Protein AF-W9QY81-F1 (afdb_monomer_lite)

Organism: NCBI:txid981085

InterPro domains:
  IPR041567 COI1, F-box [PF18511] (11-51)

Foldseek 3Di:
DDDPDPPDDPPDDDLVVLLVVLLVPPDVVVLVVQLPPDVSSVLSSLANPQDDDDPDPPPDDVVVNVVSYDPPRDDDPDDD

Radius of gyration: 15.04 Å; chains: 1; bounding box: 45×30×33 Å

Structure (mmCIF, N/CA/C/O backbone):
data_AF-W9QY81-F1
#
_entry.id   AF-W9QY81-F1
#
loop_
_atom_site.group_PDB
_atom_site.id
_atom_site.type_symbol
_atom_site.label_atom_id
_atom_site.label_alt_id
_atom_site.label_comp_id
_atom_site.label_asym_id
_atom_site.label_entity_id
_atom_site.label_seq_id
_atom_site.pdbx_PDB_ins_code
_atom_site.Cartn_x
_atom_site.Cartn_y
_atom_site.Cartn_z
_atom_site.occupancy
_atom_site.B_iso_or_equiv
_atom_site.auth_seq_id
_atom_site.auth_comp_id
_atom_site.auth_asym_id
_atom_site.auth_atom_id
_atom_site.pdbx_PDB_model_num
ATOM 1 N N . MET A 1 1 ? 23.533 22.030 -5.418 1.00 37.28 1 MET A N 1
ATOM 2 C CA . MET A 1 1 ? 24.119 20.706 -5.117 1.00 37.28 1 MET A CA 1
ATOM 3 C C . MET A 1 1 ? 23.073 19.681 -5.517 1.00 37.28 1 MET A C 1
ATOM 5 O O . MET A 1 1 ? 22.412 19.118 -4.658 1.00 37.28 1 MET A O 1
ATOM 9 N N . GLU A 1 2 ? 22.876 19.527 -6.822 1.00 50.00 2 GLU A N 1
ATOM 10 C CA . GLU A 1 2 ? 21.829 18.688 -7.411 1.00 50.00 2 GLU A CA 1
ATOM 11 C C . GLU A 1 2 ? 22.490 17.470 -8.076 1.00 50.00 2 GLU A C 1
ATOM 13 O O . GLU A 1 2 ? 23.67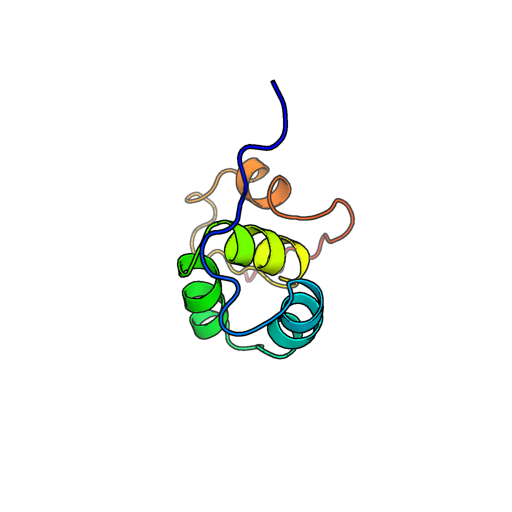6 17.508 -8.406 1.00 50.00 2 GLU A O 1
ATOM 18 N N . ASP A 1 3 ? 21.723 16.397 -8.249 1.00 38.88 3 ASP A N 1
ATOM 19 C CA . ASP A 1 3 ? 22.063 15.210 -9.045 1.00 38.88 3 ASP A CA 1
ATOM 20 C C . ASP A 1 3 ? 23.044 14.210 -8.421 1.00 38.88 3 ASP A C 1
ATOM 22 O O . ASP A 1 3 ? 23.958 13.677 -9.063 1.00 38.88 3 ASP A O 1
ATOM 26 N N . ARG A 1 4 ? 22.785 13.811 -7.168 1.00 48.94 4 ARG A N 1
ATOM 27 C CA . ARG A 1 4 ? 23.270 12.510 -6.686 1.00 48.94 4 ARG A CA 1
ATOM 28 C C . ARG A 1 4 ? 22.464 11.402 -7.361 1.00 48.94 4 ARG A C 1
ATOM 30 O O . ARG A 1 4 ? 21.526 10.875 -6.778 1.00 48.94 4 ARG A O 1
ATOM 37 N N . ARG A 1 5 ? 22.887 11.073 -8.589 1.00 49.16 5 ARG A N 1
ATOM 38 C 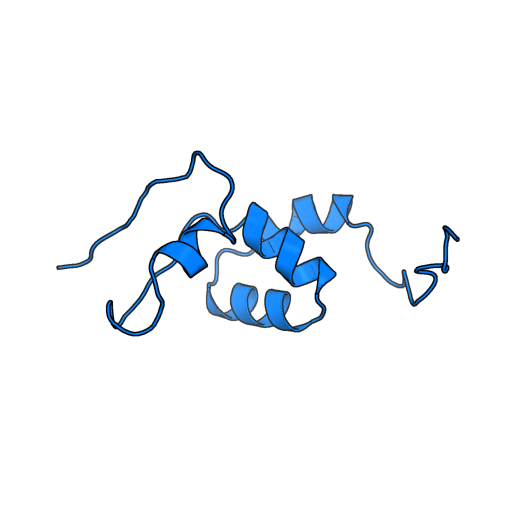CA . ARG A 1 5 ? 22.647 9.831 -9.341 1.00 49.16 5 ARG A CA 1
ATOM 39 C C . ARG A 1 5 ? 21.909 8.777 -8.513 1.00 49.16 5 ARG A C 1
ATOM 41 O O . ARG A 1 5 ? 22.540 7.946 -7.856 1.00 49.16 5 ARG A O 1
ATOM 48 N N . GLU A 1 6 ? 20.589 8.732 -8.654 1.00 52.41 6 GLU A N 1
ATOM 49 C CA . GLU A 1 6 ? 19.782 7.535 -8.399 1.00 52.41 6 GLU A CA 1
ATOM 50 C C . GLU A 1 6 ? 20.046 6.511 -9.520 1.00 52.41 6 GLU A C 1
ATOM 52 O O . GLU A 1 6 ? 19.159 6.028 -10.208 1.00 52.41 6 GLU A O 1
ATOM 57 N N . SER A 1 7 ? 21.325 6.197 -9.736 1.00 49.06 7 SER A N 1
ATOM 58 C CA . SER A 1 7 ? 21.793 5.108 -10.588 1.00 49.06 7 SER A CA 1
ATOM 59 C C . SER A 1 7 ? 22.100 3.912 -9.691 1.00 49.06 7 SER A C 1
ATOM 61 O O . SER A 1 7 ? 23.235 3.455 -9.559 1.00 49.06 7 SER A O 1
ATOM 63 N N . ARG A 1 8 ? 21.073 3.452 -8.975 1.00 48.72 8 ARG A N 1
ATOM 64 C CA . ARG A 1 8 ? 21.086 2.178 -8.258 1.00 48.72 8 ARG A CA 1
ATOM 65 C C . ARG A 1 8 ? 19.934 1.341 -8.794 1.00 48.72 8 ARG A C 1
ATOM 67 O O . ARG A 1 8 ? 18.819 1.409 -8.308 1.00 48.72 8 ARG A O 1
ATOM 74 N N . MET A 1 9 ? 20.280 0.546 -9.803 1.00 48.72 9 MET A N 1
ATOM 75 C CA . MET A 1 9 ? 19.568 -0.663 -10.218 1.00 48.72 9 MET A CA 1
ATOM 76 C C . MET A 1 9 ? 18.168 -0.430 -10.800 1.00 48.72 9 MET A C 1
ATOM 78 O O . MET A 1 9 ? 17.167 -0.919 -10.295 1.00 48.72 9 MET A O 1
ATOM 82 N N . ASN A 1 10 ? 18.126 0.228 -11.959 1.00 53.12 10 ASN A N 1
ATOM 83 C CA . ASN A 1 10 ? 17.125 -0.104 -12.969 1.00 53.12 10 ASN A CA 1
ATOM 84 C C . ASN A 1 10 ? 17.519 -1.451 -13.603 1.00 53.12 10 ASN A C 1
ATOM 86 O O . ASN A 1 10 ? 18.202 -1.491 -14.623 1.00 53.12 10 ASN A O 1
ATOM 90 N N . VAL A 1 11 ? 17.173 -2.557 -12.946 1.00 52.47 11 VAL A N 1
ATOM 91 C CA . VAL A 1 11 ? 17.251 -3.904 -13.529 1.00 52.47 11 VAL A CA 1
ATOM 92 C C . VAL A 1 11 ? 15.857 -4.507 -13.426 1.00 52.47 11 VAL A C 1
ATOM 94 O O . VAL A 1 11 ? 15.555 -5.254 -12.503 1.00 52.47 11 VAL A O 1
ATOM 97 N N . GLY A 1 12 ? 14.975 -4.119 -14.348 1.00 56.62 12 GLY A N 1
ATOM 98 C CA . GLY A 1 12 ? 13.759 -4.887 -14.610 1.00 56.62 12 GLY A CA 1
ATOM 99 C C . GLY A 1 12 ? 12.625 -4.123 -15.279 1.00 56.62 12 GLY A C 1
ATOM 100 O O . GLY A 1 12 ? 12.128 -4.576 -16.304 1.00 56.62 12 GLY A O 1
ATOM 101 N N . MET A 1 13 ? 12.177 -2.992 -14.726 1.00 61.69 13 MET A N 1
ATOM 102 C CA . MET A 1 13 ? 10.941 -2.339 -15.180 1.00 61.69 13 MET A CA 1
ATOM 103 C C . MET A 1 13 ? 10.982 -0.824 -14.953 1.00 61.69 13 MET A C 1
ATOM 105 O O . MET A 1 13 ? 11.342 -0.360 -13.876 1.00 61.69 13 MET A O 1
ATOM 109 N N . SER A 1 14 ? 10.590 -0.053 -15.973 1.00 77.12 14 SER A N 1
ATOM 110 C CA . SER A 1 14 ? 10.378 1.396 -15.854 1.00 77.12 14 SER A CA 1
ATOM 111 C C . SER A 1 14 ? 9.206 1.685 -14.909 1.00 77.12 14 SER A C 1
ATOM 113 O O . SER A 1 14 ? 8.210 0.963 -14.942 1.00 77.12 14 SER A O 1
ATOM 115 N N . ASP A 1 15 ? 9.289 2.770 -14.133 1.00 73.12 15 ASP A N 1
ATOM 116 C CA . ASP A 1 15 ? 8.205 3.310 -13.287 1.00 73.12 15 ASP A CA 1
ATOM 117 C C . ASP A 1 15 ? 6.863 3.370 -14.042 1.00 73.12 15 ASP A C 1
ATOM 119 O O . ASP A 1 15 ? 5.805 3.091 -13.485 1.00 73.12 15 ASP A O 1
ATOM 123 N N . VAL A 1 16 ? 6.920 3.670 -15.345 1.00 78.88 16 VAL A N 1
ATOM 124 C CA . VAL A 1 16 ? 5.756 3.719 -16.242 1.00 78.88 16 VAL A CA 1
ATOM 125 C C . VAL A 1 16 ? 5.113 2.343 -16.403 1.00 78.88 16 VAL A C 1
ATOM 127 O O . VAL A 1 16 ? 3.898 2.206 -16.306 1.00 78.88 16 VAL A O 1
ATOM 130 N N . VAL A 1 17 ? 5.929 1.309 -16.621 1.00 82.25 17 VAL A N 1
ATOM 131 C CA . VAL A 1 17 ? 5.450 -0.072 -16.767 1.00 82.25 17 VAL A CA 1
ATOM 132 C C . VAL A 1 17 ? 4.869 -0.551 -15.447 1.00 82.25 17 VAL A C 1
ATOM 134 O O . VAL A 1 17 ? 3.802 -1.155 -15.426 1.00 82.25 17 VAL A O 1
ATOM 137 N N . LEU A 1 18 ? 5.534 -0.238 -14.338 1.00 81.69 18 LEU A N 1
ATOM 138 C CA . LEU A 1 18 ? 5.071 -0.616 -13.014 1.00 81.69 18 LEU A CA 1
ATOM 139 C C . LEU A 1 18 ? 3.741 0.073 -12.658 1.00 81.69 18 LEU A C 1
ATOM 141 O O . LEU A 1 18 ? 2.831 -0.585 -12.160 1.00 81.69 18 LEU A O 1
ATOM 145 N N . GLY A 1 19 ? 3.576 1.348 -13.016 1.00 80.75 19 GLY A N 1
ATOM 146 C CA . GLY A 1 19 ? 2.302 2.063 -12.905 1.00 80.75 19 GLY A CA 1
ATOM 147 C C . GLY A 1 19 ? 1.178 1.452 -13.749 1.00 80.75 19 GLY A C 1
ATOM 148 O O . GLY A 1 19 ? 0.015 1.530 -13.358 1.00 80.75 19 GLY A O 1
ATOM 149 N N . CYS A 1 20 ? 1.505 0.794 -14.867 1.00 83.75 20 CYS A N 1
ATOM 150 C CA . CYS A 1 20 ? 0.539 0.015 -15.639 1.00 83.75 20 CYS A CA 1
ATOM 151 C C . CYS A 1 20 ? 0.259 -1.357 -15.019 1.00 83.75 20 CYS A C 1
ATOM 153 O O . CYS A 1 20 ? -0.883 -1.790 -15.067 1.00 83.75 20 CYS A O 1
ATOM 155 N N . VAL A 1 21 ? 1.258 -2.037 -14.449 1.00 85.94 21 VAL A N 1
ATOM 156 C CA . VAL A 1 21 ? 1.144 -3.423 -13.958 1.00 85.94 21 VAL A CA 1
ATOM 157 C C . VAL A 1 21 ? 0.509 -3.513 -12.566 1.00 85.94 21 VAL A C 1
ATOM 159 O O . VAL A 1 21 ? -0.367 -4.349 -12.360 1.00 85.94 21 VAL A O 1
ATOM 162 N N . ILE A 1 22 ? 0.892 -2.646 -11.621 1.00 84.38 22 ILE A N 1
ATOM 163 C CA . ILE A 1 22 ? 0.390 -2.664 -10.231 1.00 84.38 22 ILE A CA 1
ATOM 164 C C . ILE A 1 22 ? -1.153 -2.633 -10.141 1.00 84.38 22 ILE A C 1
ATOM 166 O O . ILE A 1 22 ? -1.712 -3.371 -9.327 1.00 84.38 22 ILE A O 1
ATOM 170 N N . PRO A 1 23 ? -1.886 -1.844 -10.955 1.00 83.62 23 PRO A N 1
ATOM 171 C CA . PRO A 1 23 ? -3.348 -1.850 -10.958 1.00 83.62 23 PRO A CA 1
ATOM 172 C C . PRO A 1 23 ? -4.002 -3.193 -11.303 1.00 83.62 23 PRO A C 1
ATOM 174 O O . PRO A 1 23 ? -5.161 -3.374 -10.942 1.00 83.62 23 PRO A O 1
ATOM 177 N N . TYR A 1 24 ? -3.302 -4.103 -11.991 1.00 86.12 24 TYR A N 1
ATOM 178 C CA . TYR A 1 24 ? -3.823 -5.435 -12.326 1.00 86.12 24 TYR A CA 1
ATOM 179 C C . TYR A 1 24 ? -3.728 -6.428 -11.161 1.00 86.12 24 TYR A C 1
ATOM 181 O O . TYR A 1 24 ? -4.333 -7.496 -11.223 1.00 86.12 24 TYR A O 1
ATOM 189 N N . ILE A 1 25 ? -2.985 -6.095 -10.102 1.00 84.94 25 ILE A N 1
ATOM 190 C CA . ILE A 1 25 ? -2.909 -6.902 -8.884 1.00 84.94 25 ILE A CA 1
ATOM 191 C C . ILE A 1 25 ? -4.082 -6.502 -7.985 1.00 84.94 25 ILE A C 1
ATOM 193 O O . ILE A 1 25 ? -4.071 -5.427 -7.373 1.00 84.94 25 ILE A O 1
ATOM 197 N N . ASP A 1 26 ? -5.096 -7.365 -7.946 1.00 82.81 26 ASP A N 1
ATOM 198 C CA . ASP A 1 26 ? -6.319 -7.165 -7.158 1.00 82.81 26 ASP A CA 1
ATOM 199 C C . ASP A 1 26 ? -6.181 -7.700 -5.722 1.00 82.81 26 ASP A C 1
ATOM 201 O O . ASP A 1 26 ? -6.784 -7.159 -4.794 1.00 82.81 26 ASP A O 1
ATOM 205 N N . ASP A 1 27 ? -5.337 -8.720 -5.509 1.00 86.50 27 ASP A N 1
ATOM 206 C CA . ASP A 1 27 ? -5.174 -9.316 -4.184 1.00 86.50 27 ASP A CA 1
ATOM 207 C C . ASP A 1 27 ? -4.481 -8.341 -3.206 1.00 86.50 27 ASP A C 1
ATOM 209 O O . ASP A 1 27 ? -3.391 -7.818 -3.488 1.00 86.50 27 ASP A O 1
ATOM 213 N N . PRO A 1 28 ? -5.083 -8.080 -2.030 1.00 81.94 28 PRO A N 1
ATOM 214 C CA . PRO A 1 28 ? -4.545 -7.124 -1.072 1.00 81.94 28 PRO A CA 1
ATOM 215 C C . PRO A 1 28 ? -3.232 -7.582 -0.424 1.00 81.94 28 PRO A C 1
ATOM 217 O O . PRO A 1 28 ? -2.467 -6.721 0.020 1.00 81.94 28 PRO A O 1
ATOM 220 N N . LYS A 1 29 ? -2.954 -8.892 -0.349 1.00 86.38 29 LYS A N 1
ATOM 221 C CA . LYS A 1 29 ? -1.711 -9.429 0.227 1.00 86.38 29 LYS A CA 1
ATOM 222 C C . LYS A 1 29 ? -0.548 -9.263 -0.740 1.00 86.38 29 LYS A C 1
ATOM 224 O O . LYS A 1 29 ? 0.516 -8.816 -0.319 1.00 86.38 29 LYS A O 1
ATOM 229 N N . ASP A 1 30 ? -0.755 -9.553 -2.023 1.00 87.62 30 ASP A N 1
ATOM 230 C CA . ASP A 1 30 ? 0.258 -9.302 -3.055 1.00 87.62 30 ASP A CA 1
ATOM 231 C C . ASP A 1 30 ? 0.579 -7.809 -3.161 1.00 87.62 30 ASP A C 1
ATOM 233 O O . ASP A 1 30 ? 1.743 -7.415 -3.232 1.00 87.62 30 ASP A O 1
ATOM 237 N N . ARG A 1 31 ? -0.443 -6.952 -3.061 1.00 85.75 31 ARG A N 1
ATOM 238 C CA . ARG A 1 31 ? -0.263 -5.497 -2.975 1.00 85.75 31 ARG A CA 1
ATOM 239 C C . ARG A 1 31 ? 0.592 -5.070 -1.779 1.00 85.75 31 ARG A C 1
ATOM 241 O O . ARG A 1 31 ? 1.391 -4.153 -1.914 1.00 85.75 31 ARG A O 1
ATOM 248 N N . ASP A 1 32 ? 0.433 -5.707 -0.620 1.00 85.25 32 ASP A N 1
ATOM 249 C CA . ASP A 1 32 ? 1.254 -5.409 0.562 1.00 85.25 32 ASP A CA 1
ATOM 250 C C . ASP A 1 32 ? 2.726 -5.793 0.335 1.00 85.25 32 ASP A C 1
ATOM 252 O O . ASP A 1 32 ? 3.631 -5.019 0.645 1.00 85.25 32 ASP A O 1
ATOM 256 N N . ALA A 1 33 ? 2.969 -6.939 -0.312 1.00 88.94 33 ALA A N 1
ATOM 257 C CA . ALA A 1 33 ? 4.313 -7.390 -0.665 1.00 88.94 33 ALA A CA 1
ATOM 258 C C . ALA A 1 33 ? 5.013 -6.443 -1.659 1.00 88.94 33 ALA A C 1
ATOM 260 O O . ALA A 1 33 ? 6.187 -6.119 -1.472 1.00 88.94 33 ALA A O 1
ATOM 261 N N . VAL A 1 34 ? 4.294 -5.955 -2.677 1.00 86.38 34 VAL A N 1
ATOM 262 C CA . VAL A 1 34 ? 4.790 -4.972 -3.664 1.00 86.38 34 VAL A CA 1
ATOM 263 C C . VAL A 1 34 ? 5.270 -3.693 -2.969 1.00 86.38 34 VAL A C 1
ATOM 265 O O . VAL A 1 34 ? 6.356 -3.191 -3.266 1.00 86.38 34 VAL A O 1
ATOM 268 N N . SER A 1 35 ? 4.510 -3.196 -1.996 1.00 86.12 35 SER A N 1
ATOM 269 C CA . SER A 1 35 ? 4.819 -1.952 -1.279 1.00 86.12 35 SER A CA 1
ATOM 270 C C . SER A 1 35 ? 6.030 -2.049 -0.348 1.00 86.12 35 SER A C 1
ATOM 272 O O . SER A 1 35 ? 6.586 -1.020 0.039 1.00 86.12 35 SER A O 1
ATOM 274 N N . LEU A 1 36 ? 6.476 -3.261 -0.005 1.00 87.88 36 LEU A N 1
ATOM 275 C CA . LEU A 1 36 ? 7.642 -3.498 0.853 1.00 87.88 36 LEU A CA 1
ATOM 276 C C . LEU A 1 36 ? 8.967 -3.626 0.082 1.00 87.88 36 LEU A C 1
ATOM 278 O O . LEU A 1 36 ? 10.026 -3.625 0.709 1.00 87.88 36 LEU A O 1
ATOM 282 N N . VAL A 1 37 ? 8.943 -3.711 -1.254 1.00 86.12 37 VAL A N 1
ATOM 283 C CA . VAL A 1 37 ? 10.153 -3.925 -2.074 1.00 86.12 37 VAL A CA 1
ATOM 284 C C . VAL A 1 37 ? 11.108 -2.732 -1.996 1.00 86.12 37 VAL A C 1
ATOM 286 O O . VAL A 1 37 ? 12.298 -2.889 -1.716 1.00 86.12 37 VAL A O 1
ATOM 289 N N . CYS A 1 38 ? 10.609 -1.522 -2.258 1.00 84.50 38 CYS A N 1
ATOM 290 C CA . CYS A 1 38 ? 11.381 -0.289 -2.130 1.00 84.50 38 CYS A CA 1
ATOM 291 C C . CYS A 1 38 ? 10.465 0.934 -1.987 1.00 84.50 38 CYS A C 1
ATOM 293 O O . CYS A 1 38 ? 9.278 0.887 -2.308 1.00 84.50 38 CYS A O 1
ATOM 295 N N . LYS A 1 39 ? 11.036 2.070 -1.560 1.00 82.31 39 LYS A N 1
ATOM 296 C CA . LYS A 1 39 ? 10.284 3.325 -1.385 1.00 82.31 39 LYS A CA 1
ATOM 297 C C . LYS A 1 39 ? 9.579 3.779 -2.671 1.00 82.31 39 LYS A C 1
ATOM 299 O O . LYS A 1 39 ? 8.463 4.270 -2.616 1.00 82.31 39 LYS A O 1
ATOM 304 N N . ARG A 1 40 ? 10.200 3.554 -3.832 1.00 82.81 40 ARG A N 1
ATOM 305 C CA . ARG A 1 40 ? 9.623 3.928 -5.129 1.00 82.81 40 ARG A CA 1
ATOM 306 C C . ARG A 1 40 ? 8.368 3.119 -5.470 1.00 82.81 40 ARG A C 1
ATOM 308 O O . ARG A 1 40 ? 7.406 3.667 -5.992 1.00 82.81 40 ARG A O 1
ATOM 315 N N . TRP A 1 41 ? 8.373 1.826 -5.151 1.00 85.62 41 TRP A N 1
ATOM 316 C CA . TRP A 1 41 ? 7.221 0.945 -5.348 1.00 85.62 41 TRP A CA 1
ATOM 317 C C . TRP A 1 41 ? 6.090 1.294 -4.385 1.00 85.62 41 TRP A C 1
ATOM 319 O O . TRP A 1 41 ? 4.936 1.317 -4.799 1.00 85.62 41 TRP A O 1
ATOM 329 N N . TYR A 1 42 ? 6.428 1.647 -3.142 1.00 85.69 42 TYR A N 1
ATOM 330 C CA . TYR A 1 42 ? 5.470 2.174 -2.171 1.00 85.69 42 TYR A CA 1
ATOM 331 C C . TYR A 1 42 ? 4.755 3.429 -2.694 1.00 85.69 42 TYR A C 1
ATOM 333 O O . TYR A 1 42 ? 3.529 3.498 -2.649 1.00 85.69 42 TYR A O 1
ATOM 341 N N . ASP A 1 43 ? 5.503 4.393 -3.241 1.00 84.38 43 ASP A N 1
ATOM 342 C CA . ASP A 1 43 ? 4.930 5.634 -3.777 1.00 84.38 43 ASP A CA 1
ATOM 343 C C . ASP A 1 43 ? 4.009 5.373 -4.991 1.00 84.38 43 ASP A C 1
ATOM 345 O O . ASP A 1 43 ? 2.982 6.031 -5.148 1.00 84.38 43 ASP A O 1
ATOM 349 N N . LEU A 1 44 ? 4.320 4.384 -5.837 1.00 84.31 44 LEU A N 1
ATOM 350 C CA . LEU A 1 44 ? 3.461 3.991 -6.964 1.00 84.31 44 LEU A CA 1
ATOM 351 C C . LEU A 1 44 ? 2.228 3.178 -6.538 1.00 84.31 44 LEU A C 1
ATOM 353 O O . LEU A 1 44 ? 1.133 3.380 -7.076 1.00 84.31 44 LEU A O 1
ATOM 357 N N . ASP A 1 45 ? 2.370 2.268 -5.574 1.00 85.12 45 ASP A N 1
ATOM 358 C CA . ASP A 1 45 ? 1.241 1.536 -4.992 1.00 85.12 45 ASP A CA 1
ATOM 359 C C . ASP A 1 45 ? 0.244 2.505 -4.351 1.00 85.12 45 ASP A C 1
ATOM 361 O O . ASP A 1 45 ? -0.949 2.449 -4.649 1.00 85.12 45 ASP A O 1
ATOM 365 N N . ALA A 1 46 ? 0.745 3.461 -3.567 1.00 83.50 46 ALA A N 1
ATOM 366 C CA . ALA A 1 46 ? -0.028 4.516 -2.921 1.00 83.50 46 ALA A CA 1
ATOM 367 C C . ALA A 1 46 ? -0.976 5.251 -3.887 1.00 83.50 46 ALA A C 1
ATOM 369 O O . ALA A 1 46 ? -2.153 5.463 -3.583 1.00 83.50 46 ALA A O 1
ATOM 370 N N . LEU A 1 47 ? -0.482 5.581 -5.084 1.00 82.75 47 LEU A N 1
ATOM 371 C CA . LEU A 1 47 ? -1.249 6.276 -6.120 1.00 82.75 47 LEU A CA 1
ATOM 372 C C . LEU A 1 47 ? -2.299 5.388 -6.803 1.00 82.75 47 LEU A C 1
ATOM 374 O O . LEU A 1 47 ? -3.311 5.892 -7.290 1.00 82.75 47 LEU A O 1
ATOM 378 N N . THR A 1 48 ? -2.072 4.076 -6.860 1.00 81.94 48 THR A N 1
ATOM 379 C CA . THR A 1 48 ? -2.893 3.126 -7.633 1.00 81.94 48 THR A CA 1
ATOM 380 C C . THR A 1 48 ? -3.851 2.292 -6.776 1.00 81.94 48 THR A C 1
ATOM 382 O O . THR A 1 48 ? -4.694 1.571 -7.322 1.00 81.94 48 THR A O 1
ATOM 385 N N . ARG A 1 49 ? -3.732 2.337 -5.443 1.00 82.88 49 ARG A N 1
ATOM 386 C CA . ARG A 1 49 ? -4.542 1.543 -4.506 1.00 82.88 49 ARG A CA 1
ATOM 387 C C . ARG A 1 49 ? -5.942 2.148 -4.350 1.00 82.88 49 ARG A C 1
ATOM 389 O O . ARG A 1 49 ? -6.123 3.229 -3.792 1.00 82.88 49 ARG A O 1
ATOM 396 N N . LYS A 1 50 ? -6.961 1.443 -4.851 1.00 79.88 50 LYS A N 1
ATOM 397 C CA . LYS A 1 50 ? -8.364 1.911 -4.846 1.00 79.88 50 LYS A CA 1
ATOM 398 C C . LYS A 1 50 ? -9.061 1.665 -3.510 1.00 79.88 50 LYS A C 1
ATOM 400 O O . LYS A 1 50 ? -9.745 2.554 -2.999 1.00 79.88 50 LYS A O 1
ATOM 405 N N . HIS A 1 51 ? -8.845 0.481 -2.938 1.00 79.50 51 HIS A N 1
ATOM 406 C CA . HIS A 1 51 ? -9.521 0.007 -1.73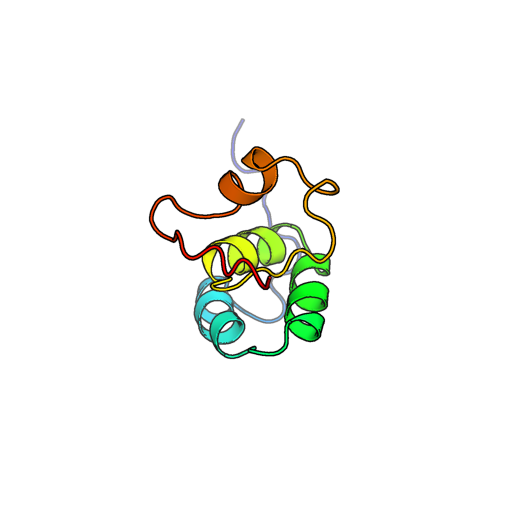5 1.00 79.50 51 HIS A CA 1
ATOM 407 C C . HIS A 1 51 ? -8.512 -0.271 -0.620 1.00 79.50 51 HIS A C 1
ATOM 409 O O . HIS A 1 51 ? -7.471 -0.885 -0.845 1.00 79.50 51 HIS A O 1
ATOM 415 N N . VAL A 1 52 ? -8.834 0.182 0.592 1.00 79.69 52 VAL A N 1
ATOM 416 C CA . VAL A 1 52 ? -8.077 -0.116 1.811 1.00 79.69 52 VAL A CA 1
ATOM 417 C C . VAL A 1 52 ? -9.077 -0.529 2.878 1.00 79.69 52 VAL A C 1
ATOM 419 O O . VAL A 1 52 ? -9.982 0.235 3.214 1.00 79.69 52 VAL A O 1
ATOM 422 N N . THR A 1 53 ? -8.917 -1.736 3.412 1.00 81.81 53 THR A N 1
ATOM 423 C CA . THR A 1 53 ? -9.736 -2.238 4.516 1.00 81.81 53 THR A CA 1
ATOM 424 C C . THR A 1 53 ? -8.953 -2.124 5.810 1.00 81.81 53 THR A C 1
ATOM 426 O O . THR A 1 53 ? -7.829 -2.607 5.916 1.00 81.81 53 THR A O 1
ATOM 429 N N . ILE A 1 54 ? -9.563 -1.496 6.809 1.00 82.62 54 ILE A N 1
ATOM 430 C CA . ILE A 1 54 ? -8.986 -1.353 8.142 1.00 82.62 54 ILE A CA 1
ATOM 431 C C . ILE A 1 54 ? -9.879 -2.133 9.093 1.00 82.62 54 ILE A C 1
ATOM 433 O O . ILE A 1 54 ? -11.016 -1.741 9.336 1.00 82.62 54 ILE A O 1
ATOM 437 N N . ALA A 1 55 ? -9.361 -3.241 9.620 1.00 84.62 55 ALA A N 1
ATOM 438 C CA . ALA A 1 55 ? -10.105 -4.088 10.548 1.00 84.62 55 ALA A CA 1
ATOM 439 C C . ALA A 1 55 ? -10.384 -3.392 11.894 1.00 84.62 55 ALA A C 1
ATOM 441 O O . ALA A 1 55 ? -11.388 -3.670 12.538 1.00 84.62 55 ALA A O 1
ATOM 442 N N . LEU A 1 56 ? -9.506 -2.476 12.314 1.00 85.75 56 LEU A N 1
ATOM 443 C CA . LEU A 1 56 ? -9.604 -1.747 13.578 1.00 85.75 56 LEU A CA 1
ATOM 444 C C . LEU A 1 56 ? -9.433 -0.251 13.318 1.00 85.75 56 LEU A C 1
ATOM 446 O O . LEU A 1 56 ? -8.332 0.214 13.051 1.00 85.75 56 LEU A O 1
ATOM 450 N N . CYS A 1 57 ? -10.507 0.527 13.411 1.00 82.25 57 CYS A N 1
ATOM 451 C CA . CYS A 1 57 ? -10.495 1.955 13.069 1.00 82.25 57 CYS A CA 1
ATOM 452 C C . CYS A 1 57 ? -9.597 2.836 13.964 1.00 82.25 57 CYS A C 1
ATOM 454 O O . CYS A 1 57 ? -9.379 3.997 13.634 1.00 82.25 57 CYS A O 1
ATOM 456 N N . TYR A 1 58 ? -9.062 2.293 15.060 1.00 86.31 58 TYR A N 1
ATOM 457 C CA . TYR A 1 58 ? -8.152 2.983 15.978 1.00 86.31 58 TYR A CA 1
ATOM 458 C C . TYR A 1 58 ? -6.662 2.747 15.676 1.00 86.31 58 TYR A C 1
ATOM 460 O O . TYR A 1 58 ? -5.822 3.287 16.391 1.00 86.31 58 TYR A O 1
ATOM 468 N N . THR A 1 59 ? -6.306 1.941 14.664 1.00 85.94 59 THR A N 1
ATOM 469 C CA . THR A 1 59 ? -4.894 1.615 14.383 1.00 85.94 59 THR A CA 1
ATOM 470 C C . THR A 1 59 ? -4.164 2.708 13.585 1.00 85.94 59 THR A C 1
ATOM 472 O O . THR A 1 59 ? -3.125 3.168 14.062 1.00 85.94 59 THR A O 1
ATOM 475 N N . PRO A 1 60 ? -4.651 3.194 12.423 1.00 84.44 60 PRO A N 1
ATOM 476 C CA . PRO A 1 60 ? -4.063 4.352 11.755 1.00 84.44 60 PRO A CA 1
ATOM 477 C C . PRO A 1 60 ? -4.800 5.659 12.077 1.00 84.44 60 PRO A C 1
ATOM 479 O O . PRO A 1 60 ? -6.025 5.711 12.170 1.00 84.44 60 PRO A O 1
ATOM 482 N N . THR A 1 61 ? -4.057 6.765 12.123 1.00 81.88 61 THR A N 1
ATOM 483 C CA . THR A 1 61 ? -4.643 8.110 12.051 1.00 81.88 61 THR A CA 1
ATOM 484 C C . THR A 1 61 ? -5.232 8.332 10.650 1.00 81.88 61 THR A C 1
ATOM 486 O O . THR A 1 61 ? -4.559 8.011 9.667 1.00 81.88 61 THR A O 1
ATOM 489 N N . PRO A 1 62 ? -6.433 8.925 10.506 1.00 79.88 62 PRO A N 1
ATOM 490 C CA . PRO A 1 62 ? -7.040 9.178 9.194 1.00 79.88 62 PRO A CA 1
ATOM 491 C C . PRO A 1 62 ? -6.159 10.027 8.265 1.00 79.88 62 PRO A C 1
ATOM 493 O O . PRO A 1 62 ? -6.221 9.876 7.047 1.00 79.88 62 PRO A O 1
ATOM 496 N N . ASP A 1 63 ? -5.300 10.873 8.834 1.00 79.56 63 ASP A N 1
ATOM 497 C CA . ASP A 1 63 ? -4.335 11.682 8.090 1.00 79.56 63 ASP A CA 1
ATOM 498 C C . ASP A 1 63 ? -3.285 10.829 7.355 1.00 79.56 63 ASP A C 1
ATOM 500 O O . ASP A 1 63 ? -3.013 11.052 6.178 1.00 79.56 63 ASP A O 1
ATOM 504 N N . ARG A 1 64 ? -2.804 9.742 7.983 1.00 77.00 64 ARG A N 1
ATOM 505 C CA . ARG A 1 64 ? -1.872 8.790 7.352 1.00 77.00 64 ARG A CA 1
ATOM 506 C C . ARG A 1 64 ? -2.476 8.085 6.138 1.00 77.00 64 ARG A C 1
ATOM 508 O O . ARG A 1 64 ? -1.748 7.732 5.221 1.00 77.00 64 ARG A O 1
ATOM 515 N N . LEU A 1 65 ? -3.794 7.889 6.121 1.00 74.56 65 LEU A N 1
ATOM 516 C CA . LEU A 1 65 ? -4.501 7.291 4.982 1.00 74.56 65 LEU A CA 1
ATOM 517 C C . LEU A 1 65 ? -4.712 8.296 3.849 1.00 74.56 65 LEU A C 1
ATOM 519 O O . LEU A 1 65 ? -4.750 7.916 2.682 1.00 74.56 65 LEU A O 1
ATOM 523 N N . ARG A 1 66 ? -4.86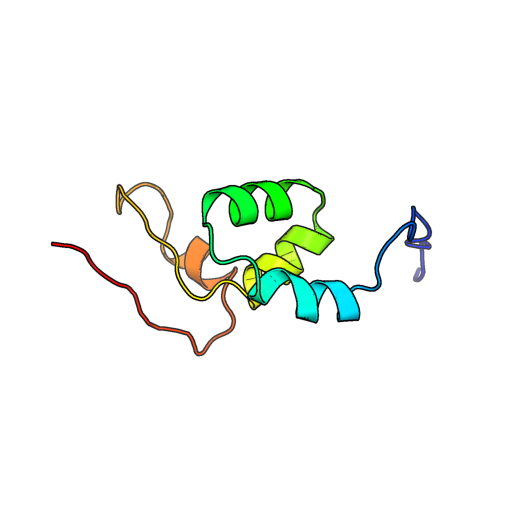4 9.580 4.191 1.00 69.69 66 ARG A N 1
ATOM 524 C CA . ARG A 1 66 ? -5.013 10.666 3.220 1.00 69.69 66 ARG A CA 1
ATOM 525 C C . ARG A 1 66 ? -3.689 11.065 2.587 1.00 69.69 66 ARG A C 1
ATOM 527 O O . ARG A 1 66 ? -3.682 11.290 1.389 1.00 69.69 66 ARG A O 1
ATOM 534 N N . GLY A 1 67 ? -2.593 11.115 3.343 1.00 63.69 67 GLY A N 1
ATOM 535 C CA . GLY A 1 67 ? -1.281 11.517 2.818 1.00 63.69 67 GLY A CA 1
ATOM 536 C C . GLY A 1 67 ? -0.735 10.590 1.726 1.00 63.69 67 GLY A C 1
ATOM 537 O O . GLY A 1 67 ? 0.026 11.027 0.872 1.00 63.69 67 GLY A O 1
ATOM 538 N N . VAL A 1 68 ? -1.166 9.328 1.729 1.00 62.31 68 VAL A N 1
ATOM 539 C CA . VAL A 1 68 ? -0.822 8.309 0.724 1.00 62.31 68 VAL A CA 1
ATOM 540 C C . VAL A 1 68 ? -1.759 8.380 -0.496 1.00 62.31 68 VAL A C 1
ATOM 542 O O . VAL A 1 68 ? -1.396 7.944 -1.583 1.00 62.31 68 VAL A O 1
ATOM 545 N N . ARG A 1 69 ? -2.963 8.955 -0.356 1.00 58.06 69 ARG A N 1
ATOM 546 C CA . ARG A 1 69 ? -4.009 8.933 -1.386 1.00 58.06 69 ARG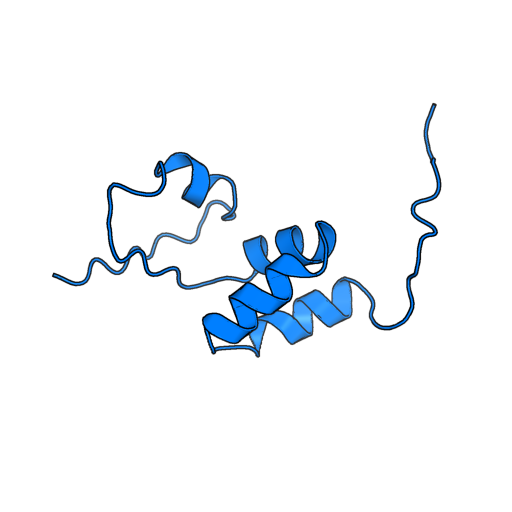 A CA 1
ATOM 547 C C . ARG A 1 69 ? -4.096 10.275 -2.126 1.00 58.06 69 ARG A C 1
ATOM 549 O O . ARG A 1 69 ? -4.298 11.302 -1.478 1.00 58.06 69 ARG A O 1
ATOM 556 N N . PRO A 1 70 ? -4.075 10.306 -3.470 1.00 48.94 70 PRO A N 1
ATOM 557 C CA . PRO A 1 70 ? -4.362 11.535 -4.200 1.00 48.94 70 PRO A CA 1
ATOM 558 C C . PRO A 1 70 ? -5.778 12.060 -3.862 1.00 48.94 70 PRO A C 1
ATOM 560 O O . PRO A 1 70 ? -6.716 11.271 -3.672 1.00 48.94 70 PRO A O 1
ATOM 563 N N . PRO A 1 71 ? -5.958 13.389 -3.742 1.00 46.50 71 PRO A N 1
ATOM 564 C CA . PRO A 1 71 ? -7.211 13.998 -3.304 1.00 46.50 71 PRO A CA 1
ATOM 565 C C . PRO A 1 71 ? -8.306 13.808 -4.369 1.00 46.50 71 PRO A C 1
ATOM 567 O O . PRO A 1 71 ? -8.387 14.560 -5.329 1.00 46.50 71 PRO A O 1
ATOM 570 N N . GLY A 1 72 ? -9.153 12.788 -4.209 1.00 47.28 72 GLY A N 1
ATOM 571 C CA . GLY A 1 72 ? -10.302 12.527 -5.099 1.00 47.28 72 GLY A CA 1
ATOM 572 C C . GLY A 1 72 ? -10.998 11.178 -4.877 1.00 47.28 72 GLY A C 1
ATOM 573 O O . GLY A 1 72 ? -12.157 11.004 -5.224 1.00 47.28 72 GLY A O 1
ATOM 574 N N . VAL A 1 73 ? -10.302 10.243 -4.233 1.00 47.38 73 VAL A N 1
ATOM 575 C CA . VAL A 1 73 ? -10.671 8.845 -3.960 1.00 47.38 73 VAL A CA 1
ATOM 576 C C . VAL A 1 73 ? -11.843 8.440 -3.058 1.00 47.38 73 VAL A C 1
ATOM 578 O O . VAL A 1 73 ? -11.868 7.274 -2.723 1.00 47.38 73 VAL A O 1
ATOM 581 N N . ALA A 1 74 ? -12.665 9.294 -2.445 1.00 45.12 74 ALA A N 1
ATOM 582 C CA . ALA A 1 74 ? -13.316 8.947 -1.157 1.00 45.12 74 ALA A CA 1
ATOM 583 C C . ALA A 1 74 ? -14.409 7.835 -1.166 1.00 45.12 74 ALA A C 1
ATOM 585 O O . ALA A 1 74 ? -15.578 8.119 -0.946 1.00 45.12 74 ALA A O 1
ATOM 586 N N . GLU A 1 75 ? -14.028 6.559 -1.264 1.00 44.25 75 GLU A N 1
ATOM 587 C CA . GLU A 1 75 ? -14.848 5.418 -0.834 1.00 44.25 75 GLU A CA 1
ATOM 588 C C . GLU A 1 75 ? -14.208 4.736 0.376 1.00 44.25 75 GLU A C 1
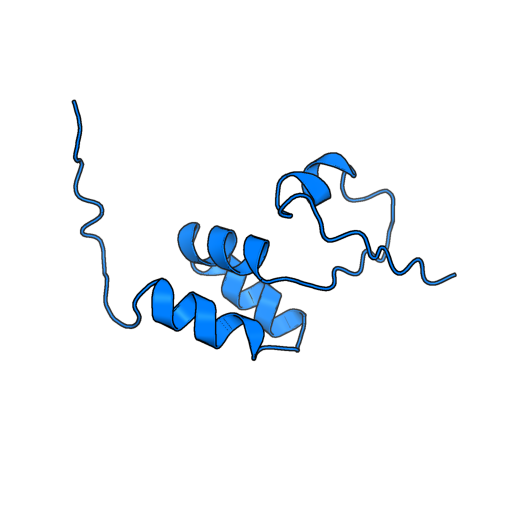ATOM 590 O O . GLU A 1 75 ? -13.275 3.938 0.273 1.00 44.25 75 GLU A O 1
ATOM 595 N N . THR A 1 76 ? -14.709 5.104 1.553 1.00 54.06 76 THR A N 1
ATOM 596 C CA . THR A 1 76 ? -14.492 4.374 2.800 1.00 54.06 76 THR A CA 1
ATOM 597 C C . THR A 1 76 ? -15.623 3.361 2.913 1.00 54.06 76 THR A C 1
ATOM 599 O O . THR A 1 76 ? -16.717 3.705 3.356 1.00 54.06 76 THR A O 1
ATOM 602 N N . GLN A 1 77 ? -15.380 2.114 2.514 1.00 44.62 77 GLN A N 1
ATOM 603 C CA . GLN A 1 77 ? -16.306 1.020 2.802 1.00 44.62 77 GLN A CA 1
ATOM 604 C C . GLN A 1 77 ? -16.226 0.719 4.306 1.00 44.62 77 GLN A C 1
ATOM 606 O O . GLN A 1 77 ? -15.360 -0.022 4.772 1.00 44.62 77 GLN A O 1
ATOM 611 N N . ARG A 1 78 ? -17.098 1.364 5.090 1.00 43.16 78 ARG A N 1
ATOM 612 C CA . ARG A 1 78 ? -17.376 0.975 6.476 1.00 43.16 78 ARG A CA 1
ATOM 613 C C . ARG A 1 78 ? -18.190 -0.313 6.421 1.00 43.16 78 ARG A C 1
ATOM 615 O O . ARG A 1 78 ? -19.377 -0.269 6.117 1.00 43.16 78 ARG A O 1
ATOM 622 N N . LYS A 1 79 ? -17.560 -1.453 6.697 1.00 39.84 79 LYS A N 1
ATOM 623 C CA . LYS A 1 79 ? -18.297 -2.688 6.963 1.00 39.84 79 LYS A CA 1
ATOM 624 C C . LYS A 1 79 ? -18.796 -2.615 8.409 1.00 39.84 79 LYS A C 1
ATOM 626 O O . LYS A 1 79 ? -17.972 -2.550 9.319 1.00 39.84 79 LYS A O 1
ATOM 631 N N . ALA A 1 80 ? -20.114 -2.494 8.566 1.00 39.91 80 ALA A N 1
ATOM 632 C CA . ALA A 1 80 ? -20.805 -2.629 9.846 1.00 39.91 80 ALA A CA 1
ATOM 633 C C . ALA A 1 80 ? -20.700 -4.067 10.372 1.00 39.91 80 ALA A C 1
ATOM 635 O O . ALA A 1 80 ? -20.580 -4.991 9.529 1.00 39.91 80 ALA A O 1
#

pLDDT: mean 71.6, std 16.65, range [37.28, 88.94]

Secondary structure (DSSP, 8-state):
-------S---S--HHHHHHHGGG---HHHHHHHHTT-HHHHHHHHHH------SSTTSS-HHHHHHTS-TT--------

Sequence (80 aa):
MEDRRESRMNVGMSDVVLGCVIPYIDDPKDRDAVSLVCKRWYDLDALTRKHVTIALCYTPTPDRLRGVRPPGVAETQRKA